Protein AF-A0A5B7XWB9-F1 (afdb_monomer_lite)

Foldseek 3Di:
DDPVVVVVVLVVVLVVVVCVVVVVLVVVVVVVQVVCCVPVVDGPVVVSVVVVVVVVVVSVVVSVVVVVVVVVVVVVVVD

pLDDT: mean 73.25, std 8.0, range [45.91, 84.19]

Organism: Levilactobacillus brevis (NCBI:txid1580)

Sequence (79 aa):
MTFREILWQQVQQTIDLLKLYLGLLIPIFGLKCVMDLIAMGQLFWWDYGRLLGECIGGFLGLFLLIDVIGAAWRYYRQI

Structure (mmCIF, N/CA/C/O backbone):
data_AF-A0A5B7XWB9-F1
#
_entry.id   AF-A0A5B7XWB9-F1
#
loop_
_atom_site.group_PDB
_atom_site.id
_atom_site.type_symbol
_atom_site.label_atom_id
_atom_site.label_alt_id
_atom_site.label_comp_id
_atom_site.label_asym_id
_atom_site.label_entity_id
_atom_site.label_seq_id
_atom_site.pdbx_PDB_ins_code
_atom_site.Cartn_x
_atom_site.Cartn_y
_atom_site.Cartn_z
_atom_site.occupancy
_atom_site.B_iso_or_equiv
_atom_site.auth_seq_id
_atom_site.auth_comp_id
_atom_site.auth_asym_id
_atom_site.auth_atom_id
_atom_site.pdbx_PDB_model_num
ATOM 1 N N . MET A 1 1 ? -11.493 6.364 27.085 1.00 45.91 1 MET A N 1
ATOM 2 C CA . MET A 1 1 ? -11.024 6.342 25.684 1.00 45.91 1 MET A CA 1
ATOM 3 C C . MET A 1 1 ? -12.227 6.120 24.798 1.00 45.91 1 MET A C 1
ATOM 5 O O . MET A 1 1 ? -12.944 5.141 24.975 1.00 45.91 1 MET A O 1
ATOM 9 N N . THR A 1 2 ? -12.518 7.088 23.946 1.00 60.12 2 THR A N 1
ATOM 10 C CA . THR A 1 2 ? -13.767 7.153 23.184 1.00 60.12 2 THR A CA 1
ATOM 11 C C . THR A 1 2 ? -13.698 6.183 22.002 1.00 60.12 2 THR A C 1
ATOM 13 O O . THR A 1 2 ? -12.641 6.019 21.402 1.00 60.12 2 THR A O 1
ATOM 16 N N . PHE A 1 3 ? -14.818 5.556 21.628 1.00 58.75 3 PHE A N 1
ATOM 17 C CA . PHE A 1 3 ? -14.929 4.600 20.507 1.00 58.75 3 PHE A CA 1
ATOM 18 C C . PHE A 1 3 ? -14.248 5.102 19.218 1.00 58.75 3 PHE A C 1
ATOM 20 O O . PHE A 1 3 ? -13.582 4.347 18.511 1.00 58.75 3 PHE A O 1
ATOM 27 N N . ARG A 1 4 ? -14.371 6.411 18.982 1.00 60.53 4 ARG A N 1
ATOM 28 C CA . ARG A 1 4 ? -13.771 7.166 17.884 1.00 60.53 4 ARG A CA 1
ATOM 29 C C . ARG A 1 4 ? -12.239 7.184 17.904 1.00 60.53 4 ARG A C 1
ATOM 31 O O . ARG A 1 4 ? -11.643 7.134 16.841 1.00 60.53 4 ARG A O 1
ATOM 38 N N . GLU A 1 5 ? -11.601 7.230 19.072 1.00 64.31 5 GLU A N 1
ATOM 39 C CA . GLU A 1 5 ? -10.132 7.245 19.180 1.00 64.31 5 GLU A CA 1
ATOM 40 C C . GLU A 1 5 ? -9.528 5.894 18.790 1.00 64.31 5 GLU A C 1
ATOM 42 O O . GLU A 1 5 ? -8.501 5.850 18.123 1.00 64.31 5 GLU A O 1
ATOM 47 N N . ILE A 1 6 ? -10.195 4.793 19.144 1.00 66.94 6 ILE A N 1
ATOM 48 C CA . ILE A 1 6 ? -9.720 3.442 18.817 1.00 66.94 6 ILE A CA 1
ATOM 49 C C . ILE A 1 6 ? -9.875 3.162 17.316 1.00 66.94 6 ILE A C 1
ATOM 51 O O . ILE A 1 6 ? -8.968 2.605 16.703 1.00 66.94 6 ILE A O 1
ATOM 55 N N . LEU A 1 7 ? -10.989 3.594 16.712 1.00 66.00 7 LEU A N 1
ATOM 56 C CA . LEU A 1 7 ? -11.176 3.525 15.258 1.00 66.00 7 LEU A CA 1
ATOM 57 C C . LEU A 1 7 ? -10.160 4.398 14.524 1.00 66.00 7 LEU A C 1
ATOM 59 O O . LEU A 1 7 ? -9.560 3.964 13.547 1.00 66.00 7 LEU A O 1
ATOM 63 N N . TRP A 1 8 ? -9.917 5.609 15.027 1.00 68.44 8 TRP A N 1
ATOM 64 C CA . TRP A 1 8 ? -8.930 6.507 14.441 1.00 68.44 8 TRP A CA 1
ATOM 65 C C . TRP A 1 8 ? -7.518 5.916 14.500 1.00 68.44 8 TRP A C 1
ATOM 67 O O . TRP A 1 8 ? -6.796 5.969 13.510 1.00 68.44 8 TRP A O 1
ATOM 77 N N . GLN A 1 9 ? -7.139 5.279 15.613 1.00 72.25 9 GLN A N 1
ATOM 78 C CA . GLN A 1 9 ? -5.855 4.584 15.716 1.00 72.25 9 GLN A CA 1
ATOM 79 C C . GLN A 1 9 ? -5.746 3.373 14.781 1.00 72.25 9 GLN A C 1
ATOM 81 O O . GLN A 1 9 ? -4.694 3.203 14.167 1.00 72.25 9 GLN A O 1
ATOM 86 N N . GLN A 1 10 ? -6.808 2.573 14.617 1.00 67.94 10 GLN A N 1
ATOM 87 C CA . GLN A 1 10 ? -6.801 1.472 13.646 1.00 67.94 10 GLN A CA 1
ATOM 88 C C . GLN A 1 10 ? -6.657 1.979 12.212 1.00 67.94 10 GLN A C 1
ATOM 90 O O . GLN A 1 10 ? -5.779 1.511 11.495 1.00 67.94 10 GLN A O 1
ATOM 95 N N . VAL A 1 11 ? -7.450 2.978 11.814 1.00 73.69 11 VAL A N 1
ATOM 96 C CA . VAL A 1 11 ? -7.349 3.602 10.486 1.00 73.69 11 VAL A CA 1
ATOM 97 C C . VAL A 1 11 ? -5.936 4.132 10.255 1.00 73.69 11 VAL A C 1
ATOM 99 O O . VAL A 1 11 ? -5.361 3.917 9.191 1.00 73.69 11 VAL A O 1
ATOM 102 N N . GLN A 1 12 ? -5.344 4.783 11.256 1.00 75.94 12 GLN A N 1
ATOM 103 C CA . GLN A 1 12 ? -4.008 5.352 11.133 1.00 75.94 12 GLN A CA 1
ATOM 104 C C . GLN A 1 12 ? -2.923 4.271 11.015 1.00 75.94 12 GLN A C 1
ATOM 106 O O . GLN A 1 12 ? -2.044 4.410 10.169 1.00 75.94 12 GLN A O 1
ATOM 111 N N . GLN A 1 13 ? -3.016 3.166 11.768 1.00 74.62 13 GLN A N 1
ATOM 112 C CA . GLN A 1 13 ? -2.135 2.002 11.587 1.00 74.62 13 GLN A CA 1
ATOM 113 C C . GLN A 1 13 ? -2.308 1.347 10.215 1.00 74.62 13 GLN A C 1
ATOM 115 O O . GLN A 1 13 ? -1.323 0.965 9.591 1.00 74.62 13 GLN A O 1
ATOM 120 N N . THR A 1 14 ? -3.541 1.220 9.726 1.00 73.88 14 THR A N 1
ATOM 121 C CA . THR A 1 14 ? -3.823 0.642 8.409 1.00 73.88 14 THR A CA 1
ATOM 122 C C . THR A 1 14 ? -3.278 1.521 7.292 1.00 73.88 14 THR A C 1
ATOM 124 O O . THR A 1 14 ? -2.688 0.997 6.353 1.00 73.88 14 THR A O 1
ATOM 127 N N . ILE A 1 15 ? -3.421 2.845 7.392 1.00 77.50 15 ILE A N 1
ATOM 128 C CA . ILE A 1 15 ? -2.838 3.789 6.430 1.00 77.50 15 ILE A CA 1
ATOM 129 C C . ILE A 1 15 ? -1.311 3.726 6.468 1.00 77.50 15 ILE A C 1
ATOM 131 O O . ILE A 1 15 ? -0.681 3.781 5.413 1.00 77.50 15 ILE A O 1
ATOM 135 N N . ASP A 1 16 ? -0.712 3.598 7.652 1.00 81.44 16 ASP A N 1
ATOM 136 C CA . ASP A 1 16 ? 0.739 3.485 7.800 1.00 81.44 16 ASP A CA 1
ATOM 137 C C . ASP A 1 16 ? 1.271 2.180 7.183 1.00 81.44 16 ASP A C 1
ATOM 139 O O . ASP A 1 16 ? 2.179 2.210 6.354 1.00 81.44 16 ASP A O 1
ATOM 143 N N . LEU A 1 17 ? 0.611 1.049 7.459 1.00 80.44 17 LEU A N 1
ATOM 144 C CA . LEU A 1 17 ? 0.890 -0.242 6.823 1.00 80.44 17 LEU A CA 1
ATOM 145 C C . LEU A 1 17 ? 0.672 -0.205 5.309 1.00 80.44 17 LEU A C 1
ATOM 147 O O . LEU A 1 17 ? 1.480 -0.760 4.571 1.00 80.44 17 LEU A O 1
ATOM 151 N N . LEU A 1 18 ? -0.379 0.464 4.832 1.00 79.12 18 LEU A N 1
ATOM 152 C CA . LEU A 1 18 ? -0.647 0.632 3.404 1.00 79.12 18 LEU A CA 1
ATOM 153 C C . LEU A 1 18 ? 0.442 1.480 2.738 1.00 79.12 18 LEU A C 1
ATOM 155 O O . LEU A 1 18 ? 0.884 1.153 1.640 1.00 79.12 18 LEU A O 1
ATOM 159 N N . LYS A 1 19 ? 0.913 2.541 3.401 1.00 79.44 19 LYS A N 1
ATOM 160 C CA . LYS A 1 19 ? 2.046 3.354 2.939 1.00 79.44 19 LYS A CA 1
ATOM 161 C C . LYS A 1 19 ? 3.337 2.554 2.899 1.00 79.44 19 LYS A C 1
ATOM 163 O O . LYS A 1 19 ? 4.057 2.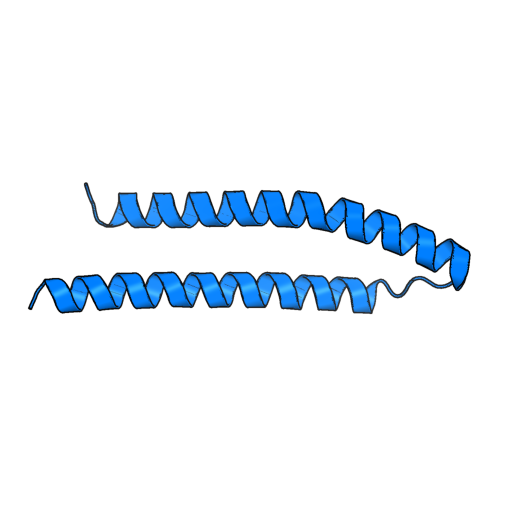652 1.912 1.00 79.44 19 LYS A O 1
ATOM 168 N N . LEU A 1 20 ? 3.624 1.773 3.938 1.00 84.19 20 LEU A N 1
ATOM 169 C CA . LEU A 1 20 ? 4.790 0.895 3.987 1.00 84.19 20 LEU A CA 1
ATOM 170 C C . LEU A 1 20 ? 4.719 -0.148 2.865 1.00 84.19 20 LEU A C 1
ATOM 172 O O . LEU A 1 20 ? 5.693 -0.364 2.148 1.00 84.19 20 LEU A O 1
ATOM 176 N N . TYR A 1 21 ? 3.539 -0.737 2.672 1.00 79.12 21 TYR A N 1
ATOM 177 C CA . TYR A 1 21 ? 3.265 -1.703 1.620 1.00 79.12 21 TYR A CA 1
ATOM 178 C C . TYR A 1 21 ? 3.462 -1.086 0.236 1.00 79.12 21 TYR A C 1
ATOM 180 O O . TYR A 1 21 ? 4.248 -1.619 -0.537 1.00 79.12 21 TYR A O 1
ATOM 188 N N . LEU A 1 22 ? 2.850 0.067 -0.066 1.00 79.44 22 LEU A N 1
ATOM 189 C CA . LEU A 1 22 ? 3.073 0.782 -1.329 1.00 79.44 22 LEU A CA 1
ATOM 190 C C . LEU A 1 22 ? 4.541 1.186 -1.502 1.00 79.44 22 LEU A C 1
ATOM 192 O O . LEU A 1 22 ? 5.088 1.040 -2.590 1.00 79.44 22 LEU A O 1
ATOM 196 N N . GLY A 1 23 ? 5.184 1.666 -0.439 1.00 81.75 23 GLY A N 1
ATOM 197 C CA . GLY A 1 23 ? 6.591 2.054 -0.441 1.00 81.75 23 GLY A CA 1
ATOM 198 C C . GLY A 1 23 ? 7.533 0.894 -0.756 1.00 81.75 23 GLY A C 1
ATOM 199 O O . GLY A 1 23 ? 8.581 1.122 -1.350 1.00 81.75 23 GLY A 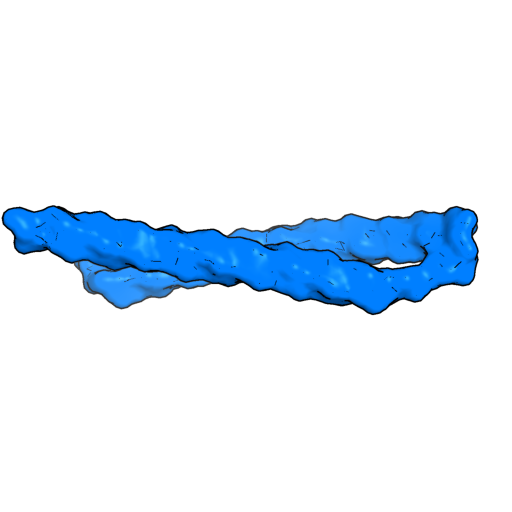O 1
ATOM 200 N N . LEU A 1 24 ? 7.150 -0.340 -0.422 1.00 79.88 24 LEU A N 1
ATOM 201 C CA . LEU A 1 24 ? 7.869 -1.556 -0.799 1.00 79.88 24 LEU A CA 1
ATOM 202 C C . LEU A 1 24 ? 7.452 -2.063 -2.189 1.00 79.88 24 LEU A C 1
ATOM 204 O O . LEU A 1 24 ? 8.276 -2.558 -2.955 1.00 79.88 24 LEU A O 1
ATOM 208 N N . LEU A 1 25 ? 6.177 -1.911 -2.541 1.00 77.75 25 LEU A N 1
ATOM 209 C CA . LEU A 1 25 ? 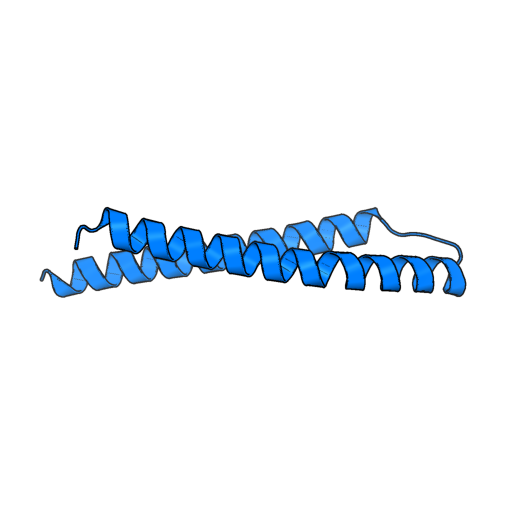5.618 -2.396 -3.794 1.00 77.75 25 LEU A CA 1
ATOM 210 C C . LEU A 1 25 ? 6.142 -1.602 -4.995 1.00 77.75 25 LEU A C 1
ATOM 212 O O . LEU A 1 25 ? 6.515 -2.199 -5.996 1.00 77.75 25 LEU A O 1
ATOM 216 N N . ILE A 1 26 ? 6.227 -0.274 -4.885 1.00 79.00 26 ILE A N 1
ATOM 217 C CA . ILE A 1 26 ? 6.732 0.622 -5.937 1.00 79.00 26 ILE A CA 1
ATOM 218 C C . ILE A 1 26 ? 8.149 0.235 -6.403 1.00 79.00 26 ILE A C 1
ATOM 220 O O . ILE A 1 26 ? 8.325 0.045 -7.607 1.00 79.00 26 ILE A O 1
ATOM 224 N N . PRO A 1 27 ? 9.164 0.082 -5.527 1.00 80.19 27 PRO A N 1
ATOM 225 C CA . PRO A 1 27 ? 10.503 -0.307 -5.956 1.00 80.19 27 PRO A CA 1
ATOM 226 C C . PRO A 1 27 ? 10.550 -1.742 -6.477 1.00 80.19 27 PRO A C 1
ATOM 228 O O . PRO A 1 27 ? 11.241 -1.983 -7.461 1.00 80.19 27 PRO A O 1
ATOM 231 N N . ILE A 1 28 ? 9.791 -2.680 -5.898 1.00 80.00 28 ILE A N 1
ATOM 232 C CA . ILE A 1 28 ? 9.715 -4.062 -6.402 1.00 80.00 28 ILE A CA 1
ATOM 233 C C . ILE A 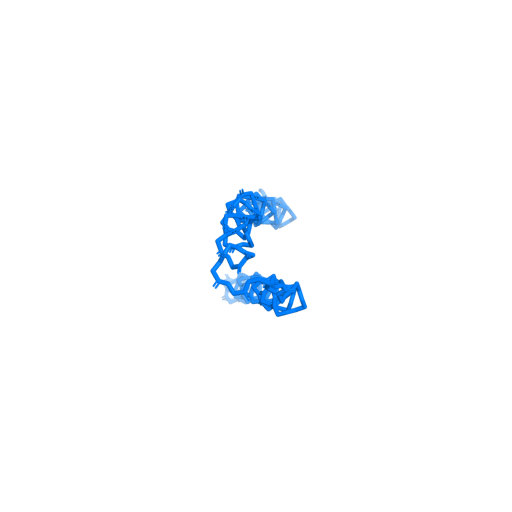1 28 ? 9.123 -4.091 -7.816 1.00 80.00 28 ILE A C 1
ATOM 235 O O . ILE A 1 28 ? 9.669 -4.748 -8.701 1.00 80.00 28 ILE A O 1
ATOM 239 N N . PHE A 1 29 ? 8.040 -3.350 -8.054 1.00 75.19 29 PHE A N 1
ATOM 240 C CA . PHE A 1 29 ? 7.425 -3.225 -9.373 1.00 75.19 29 PHE A CA 1
ATOM 241 C C . PHE A 1 29 ? 8.332 -2.490 -10.352 1.00 75.19 29 PHE A C 1
ATOM 243 O O . PHE A 1 29 ? 8.439 -2.917 -11.493 1.00 75.19 29 PHE A O 1
ATOM 250 N N . GLY A 1 30 ? 9.021 -1.433 -9.918 1.00 76.06 30 GLY A N 1
ATOM 251 C CA . GLY A 1 30 ? 10.000 -0.722 -10.738 1.00 76.06 30 GLY A CA 1
ATOM 252 C C . GLY A 1 30 ? 11.148 -1.632 -11.176 1.00 76.06 30 GLY A C 1
ATOM 253 O O . GLY A 1 30 ? 11.474 -1.681 -12.360 1.00 76.06 30 GLY A O 1
ATOM 254 N N . LEU A 1 31 ? 11.707 -2.414 -10.247 1.00 82.19 31 LEU A N 1
ATOM 255 C CA . LEU A 1 31 ? 12.773 -3.373 -10.539 1.00 82.19 31 LEU A CA 1
ATOM 256 C C . LEU A 1 31 ? 12.289 -4.452 -11.510 1.00 82.19 31 LEU A C 1
ATOM 258 O O . LEU A 1 31 ? 12.970 -4.764 -12.483 1.00 82.19 31 LEU A O 1
ATOM 262 N N . LYS A 1 32 ? 11.081 -4.976 -11.277 1.00 77.94 32 LYS A N 1
ATOM 263 C CA . LYS A 1 32 ? 10.478 -5.990 -12.137 1.00 77.94 32 LYS A CA 1
ATOM 264 C C . LYS A 1 32 ? 10.154 -5.436 -13.524 1.00 77.94 32 LYS A C 1
ATOM 266 O O . LYS A 1 32 ? 10.473 -6.102 -14.493 1.00 77.94 32 LYS A O 1
ATOM 271 N N . CYS A 1 33 ? 9.655 -4.203 -13.634 1.00 74.19 33 CYS A N 1
ATOM 272 C CA . CYS A 1 33 ? 9.476 -3.478 -14.899 1.00 74.19 33 CYS A CA 1
ATOM 273 C C . CYS A 1 33 ? 10.782 -3.374 -15.690 1.00 74.19 33 CYS A C 1
ATOM 275 O O . CYS A 1 33 ? 10.794 -3.629 -16.889 1.00 74.19 33 CYS A O 1
ATOM 277 N N . VAL A 1 34 ? 11.883 -2.999 -15.031 1.00 79.94 34 VAL A N 1
ATOM 278 C CA . VAL A 1 34 ? 13.200 -2.892 -15.678 1.00 79.94 34 VAL A CA 1
ATOM 279 C C . VAL A 1 34 ? 13.693 -4.267 -16.126 1.00 79.94 34 VAL A C 1
ATOM 281 O O . VAL A 1 34 ? 14.173 -4.403 -17.248 1.00 79.94 34 VAL A O 1
ATOM 284 N N . MET A 1 35 ? 13.536 -5.298 -15.292 1.00 79.62 35 MET A N 1
ATOM 285 C CA . MET A 1 35 ? 13.892 -6.670 -15.659 1.00 79.62 35 MET A CA 1
ATOM 286 C C . MET A 1 35 ? 13.053 -7.201 -16.827 1.00 79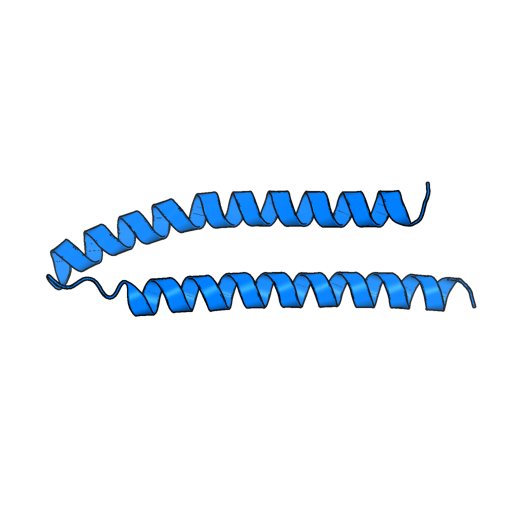.62 35 MET A C 1
ATOM 288 O O . MET A 1 35 ? 13.618 -7.806 -17.730 1.00 79.62 35 MET A O 1
ATOM 292 N N . ASP A 1 36 ? 11.742 -6.949 -16.845 1.00 76.06 36 ASP A N 1
ATOM 293 C CA . ASP A 1 36 ? 10.828 -7.362 -17.921 1.00 76.06 36 ASP A CA 1
ATOM 294 C C . ASP A 1 36 ? 11.141 -6.630 -19.233 1.00 76.06 36 ASP A C 1
ATOM 296 O O . ASP A 1 36 ? 11.213 -7.250 -20.293 1.00 76.06 36 ASP A O 1
ATOM 300 N N . LEU A 1 37 ? 11.428 -5.324 -19.157 1.00 76.50 37 LEU A N 1
ATOM 301 C CA . LEU A 1 37 ? 11.866 -4.526 -20.303 1.00 76.50 37 LEU A CA 1
ATOM 302 C C . LEU A 1 37 ? 13.164 -5.091 -20.901 1.00 76.50 37 LEU A C 1
ATOM 304 O O . LEU A 1 37 ? 13.288 -5.177 -22.119 1.00 76.50 37 LEU A O 1
ATOM 308 N N . ILE A 1 38 ? 14.118 -5.495 -20.057 1.00 79.00 38 ILE A N 1
ATOM 309 C CA . ILE A 1 38 ? 15.394 -6.072 -20.502 1.00 79.00 38 ILE A CA 1
ATOM 310 C C . ILE A 1 38 ? 15.208 -7.499 -21.044 1.00 79.00 38 ILE A C 1
ATOM 312 O O . ILE A 1 38 ? 15.839 -7.857 -22.035 1.00 79.00 38 ILE A O 1
ATOM 316 N N . ALA A 1 39 ? 14.366 -8.317 -20.408 1.00 76.31 39 ALA A N 1
ATOM 317 C CA . ALA A 1 39 ? 14.228 -9.739 -20.723 1.00 76.31 39 ALA A CA 1
ATOM 318 C C . ALA A 1 39 ? 13.266 -10.029 -21.887 1.00 76.31 39 ALA A C 1
ATOM 320 O O . ALA A 1 39 ? 13.552 -10.900 -22.705 1.00 76.31 39 ALA A O 1
ATOM 321 N N . MET A 1 40 ? 12.131 -9.328 -21.963 1.00 69.31 40 MET A N 1
ATOM 322 C CA . MET A 1 40 ? 11.078 -9.558 -22.963 1.00 69.31 40 MET A CA 1
ATOM 323 C C . MET A 1 40 ? 10.904 -8.397 -23.950 1.00 69.31 40 MET A C 1
ATOM 325 O O . MET A 1 40 ? 10.209 -8.554 -24.953 1.00 69.31 40 MET A O 1
ATOM 329 N N . GLY A 1 41 ? 11.511 -7.230 -23.702 1.00 68.00 41 GLY A N 1
ATOM 330 C CA . GLY A 1 41 ? 11.383 -6.057 -24.576 1.00 68.00 41 GLY A CA 1
ATOM 331 C C . GLY A 1 41 ? 9.987 -5.421 -24.582 1.00 68.00 41 GLY A C 1
ATOM 332 O O . GLY A 1 41 ? 9.733 -4.506 -25.365 1.00 68.00 41 GLY A O 1
ATOM 333 N N . GLN A 1 42 ? 9.072 -5.891 -23.730 1.00 62.03 42 GLN A N 1
ATOM 334 C CA . GLN A 1 42 ? 7.690 -5.426 -23.634 1.00 62.03 42 GLN A CA 1
ATOM 335 C C . GLN A 1 42 ? 7.317 -5.198 -22.173 1.00 62.03 42 GLN A C 1
ATOM 337 O O . GLN A 1 42 ? 7.715 -5.949 -21.291 1.00 62.03 42 GLN A O 1
ATOM 342 N N . LEU A 1 43 ? 6.548 -4.141 -21.922 1.00 62.88 43 LEU A N 1
ATOM 343 C CA . LEU A 1 43 ? 6.095 -3.768 -20.587 1.00 62.88 43 LEU A CA 1
ATOM 344 C C . LEU A 1 43 ? 4.579 -3.955 -20.476 1.00 62.88 43 LEU A C 1
ATOM 346 O O . LEU A 1 43 ? 3.807 -3.153 -21.006 1.00 62.88 43 LEU A O 1
ATOM 350 N N . PHE A 1 44 ? 4.141 -4.962 -19.722 1.00 65.38 44 PHE A N 1
ATOM 351 C CA . PHE A 1 44 ? 2.724 -5.189 -19.419 1.00 65.38 44 PHE A CA 1
ATOM 352 C C . PHE A 1 44 ? 2.244 -4.333 -18.234 1.00 65.38 44 PHE A C 1
ATOM 354 O O . PHE A 1 44 ? 1.810 -4.843 -17.204 1.00 65.38 44 PHE A O 1
ATOM 361 N N . TRP A 1 45 ? 2.294 -3.002 -18.379 1.00 64.56 45 TRP A N 1
ATOM 362 C CA . TRP A 1 45 ? 1.836 -2.039 -17.356 1.00 64.56 45 TRP A CA 1
ATOM 363 C C . TRP A 1 45 ? 0.401 -2.294 -16.874 1.00 64.56 45 TRP A C 1
ATOM 365 O O . TRP A 1 45 ? 0.074 -2.023 -15.720 1.00 64.56 45 TRP A O 1
ATOM 375 N N . TRP A 1 46 ? -0.454 -2.820 -17.752 1.00 69.44 46 TRP A N 1
ATOM 376 C CA . TRP A 1 46 ? -1.858 -3.091 -17.453 1.00 69.44 46 TRP A CA 1
ATOM 377 C C . TRP A 1 46 ? -2.045 -4.231 -16.442 1.00 69.44 46 TRP A C 1
ATOM 379 O O . TRP A 1 46 ? -2.818 -4.091 -15.494 1.00 69.44 46 TRP A O 1
ATOM 389 N N . ASP A 1 47 ? -1.293 -5.325 -16.587 1.00 73.06 47 ASP A N 1
ATOM 390 C CA . ASP A 1 47 ? -1.306 -6.440 -15.633 1.00 73.06 47 ASP A CA 1
ATOM 391 C C . ASP A 1 47 ? -0.770 -6.008 -14.270 1.00 73.06 47 ASP A C 1
ATOM 393 O O . ASP A 1 47 ? -1.348 -6.332 -13.233 1.00 73.06 47 ASP A O 1
ATOM 397 N N . TYR A 1 48 ? 0.281 -5.186 -14.270 1.00 68.94 48 TYR A N 1
ATOM 398 C CA . TYR A 1 48 ? 0.837 -4.618 -13.049 1.00 68.94 48 TYR A CA 1
ATOM 399 C C . TYR A 1 48 ? -0.157 -3.695 -12.329 1.00 68.94 48 TYR A C 1
ATOM 401 O O . TYR A 1 48 ? -0.334 -3.818 -11.117 1.00 68.94 48 TYR A O 1
ATOM 409 N N . GLY A 1 49 ? -0.860 -2.821 -13.055 1.00 72.94 49 GLY A N 1
ATOM 410 C CA . GLY A 1 49 ? -1.910 -1.973 -12.483 1.00 72.94 49 GLY A CA 1
ATOM 411 C C . GLY A 1 49 ? -3.078 -2.779 -11.908 1.00 72.94 49 GLY A C 1
ATOM 412 O O . GLY A 1 49 ? -3.578 -2.462 -10.828 1.00 72.94 49 GLY A O 1
ATOM 413 N N . ARG A 1 50 ? -3.473 -3.866 -12.582 1.00 80.31 50 ARG A N 1
ATOM 414 C CA . ARG A 1 50 ? -4.521 -4.777 -12.105 1.00 80.31 50 ARG A CA 1
ATOM 415 C C . ARG A 1 50 ? -4.106 -5.518 -10.832 1.00 80.31 50 ARG A C 1
ATOM 417 O O . ARG A 1 50 ? -4.889 -5.561 -9.889 1.00 80.31 50 ARG A O 1
ATOM 424 N N . LEU A 1 51 ? -2.878 -6.035 -10.778 1.00 75.56 51 LEU A N 1
ATOM 425 C CA . LEU A 1 51 ? -2.299 -6.661 -9.581 1.00 75.56 51 LEU A CA 1
ATOM 426 C C . LEU A 1 51 ? -2.262 -5.693 -8.395 1.00 75.56 51 LEU A C 1
ATOM 428 O O . LEU A 1 51 ? -2.629 -6.057 -7.282 1.00 75.56 51 LEU A O 1
ATOM 432 N N . LEU A 1 52 ? -1.875 -4.442 -8.646 1.00 77.12 52 LEU A N 1
ATOM 433 C CA . LEU A 1 52 ? -1.905 -3.370 -7.652 1.00 77.12 52 LEU A CA 1
ATOM 434 C C . LEU A 1 52 ? -3.324 -3.127 -7.121 1.00 77.12 52 LEU A C 1
ATOM 436 O O . LEU A 1 52 ? -3.522 -3.046 -5.909 1.00 77.12 52 LEU A O 1
ATOM 440 N N . GLY A 1 53 ? -4.309 -3.047 -8.018 1.00 79.69 53 GLY A N 1
ATOM 441 C CA . GLY A 1 53 ? -5.718 -2.879 -7.663 1.00 79.69 53 GLY A CA 1
ATOM 442 C C . GLY A 1 53 ? -6.272 -4.040 -6.832 1.00 79.69 53 GLY A C 1
ATOM 443 O O . GLY A 1 53 ? -6.928 -3.799 -5.822 1.00 79.69 53 GLY A O 1
ATOM 444 N N . GLU A 1 54 ? -5.958 -5.283 -7.203 1.00 80.31 54 GLU A N 1
ATOM 445 C CA . GLU A 1 54 ? -6.344 -6.488 -6.452 1.00 80.31 54 GLU A CA 1
ATOM 446 C C . GLU A 1 54 ? -5.706 -6.513 -5.056 1.00 80.31 54 GLU A C 1
ATOM 448 O O . GLU A 1 54 ? -6.386 -6.795 -4.069 1.00 80.31 54 GLU A O 1
ATOM 453 N N . CYS A 1 55 ? -4.424 -6.149 -4.936 1.00 75.56 55 CYS A N 1
ATOM 454 C CA . CYS A 1 55 ? -3.745 -6.062 -3.643 1.00 75.56 55 CYS A CA 1
ATOM 455 C C . CYS A 1 55 ? -4.353 -4.983 -2.738 1.00 75.56 55 CYS A C 1
ATOM 457 O O . CYS A 1 55 ? -4.591 -5.238 -1.557 1.00 75.56 55 CYS A O 1
ATOM 459 N N . ILE A 1 56 ? -4.646 -3.796 -3.279 1.00 79.62 56 ILE A N 1
ATOM 460 C CA . ILE A 1 56 ? -5.302 -2.714 -2.529 1.00 79.62 56 ILE A CA 1
ATOM 461 C C . ILE A 1 56 ? -6.721 -3.132 -2.122 1.00 79.62 56 ILE A C 1
ATOM 463 O O . ILE A 1 56 ? -7.110 -2.929 -0.973 1.00 79.62 56 ILE A O 1
ATOM 467 N N . GLY A 1 57 ? -7.476 -3.752 -3.033 1.00 81.56 57 GLY A N 1
ATOM 468 C CA . GLY A 1 57 ? -8.825 -4.254 -2.774 1.00 81.56 57 GLY A CA 1
ATOM 469 C C . GLY A 1 57 ? -8.856 -5.325 -1.684 1.00 81.56 57 GLY A C 1
ATOM 470 O O . GLY A 1 57 ? -9.670 -5.240 -0.765 1.00 81.56 57 GLY A O 1
ATOM 471 N N . GLY A 1 58 ? -7.925 -6.283 -1.720 1.00 80.88 58 GLY A N 1
ATOM 472 C CA . GLY A 1 58 ? -7.766 -7.297 -0.676 1.00 80.88 58 GLY A CA 1
ATOM 473 C C . GLY A 1 58 ? -7.401 -6.697 0.683 1.00 80.88 58 GLY A C 1
ATOM 474 O O . GLY A 1 58 ? -7.938 -7.115 1.710 1.00 80.88 58 GLY A O 1
ATOM 475 N N . PHE A 1 59 ? -6.551 -5.667 0.698 1.00 78.25 59 PHE A N 1
ATOM 476 C CA . PHE A 1 59 ? -6.184 -4.955 1.923 1.00 78.25 59 PHE A CA 1
ATOM 477 C C . PHE A 1 59 ? -7.371 -4.189 2.524 1.00 78.25 59 PHE A C 1
ATOM 479 O O . PHE A 1 59 ? -7.614 -4.261 3.729 1.00 78.25 59 PHE A O 1
ATOM 486 N N . LEU A 1 60 ? -8.159 -3.510 1.683 1.00 81.00 60 LEU A N 1
ATOM 487 C CA . LEU A 1 60 ? -9.403 -2.849 2.091 1.00 81.00 60 LEU A CA 1
ATOM 488 C C . LEU A 1 60 ? -10.445 -3.850 2.603 1.00 81.00 60 LEU A C 1
ATOM 490 O O . LEU A 1 60 ? -11.117 -3.574 3.593 1.00 81.00 60 LEU A O 1
ATOM 494 N N . GLY A 1 61 ? -10.562 -5.015 1.961 1.00 82.56 61 GLY A N 1
ATOM 495 C CA . GLY A 1 61 ? -11.455 -6.089 2.393 1.00 82.56 61 GLY A CA 1
ATOM 496 C C . GLY A 1 61 ? -11.082 -6.637 3.771 1.00 82.56 61 GLY A C 1
ATOM 497 O O . GLY A 1 61 ? -11.946 -6.760 4.637 1.00 82.56 61 GLY A O 1
ATOM 498 N N . LEU A 1 62 ? -9.793 -6.900 4.009 1.00 80.75 62 LEU A N 1
ATOM 499 C CA . LEU A 1 62 ? -9.282 -7.309 5.323 1.00 80.75 62 LEU A CA 1
ATOM 500 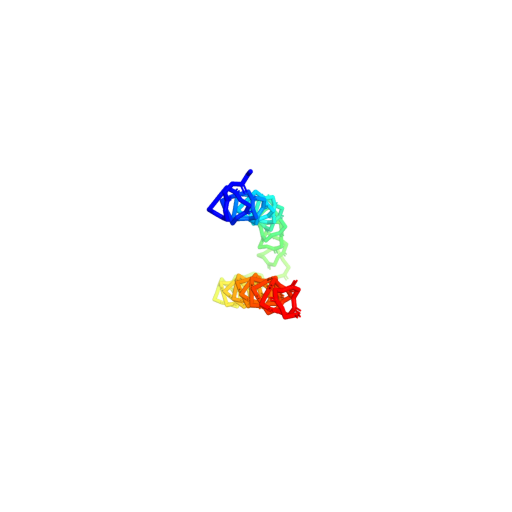C C . LEU A 1 62 ? -9.516 -6.237 6.389 1.00 80.75 62 LEU A C 1
ATOM 502 O O . LEU A 1 62 ? -9.893 -6.568 7.511 1.00 80.75 62 LEU A O 1
ATOM 506 N N . PHE A 1 63 ? -9.339 -4.962 6.041 1.00 76.31 63 PHE A N 1
ATOM 507 C CA . PHE A 1 63 ? -9.626 -3.853 6.946 1.00 76.31 63 PHE A CA 1
ATOM 508 C C . PHE A 1 63 ? -11.103 -3.820 7.352 1.00 76.31 63 PHE A C 1
ATOM 510 O O . PHE A 1 63 ? -11.411 -3.807 8.540 1.00 76.31 63 PHE A O 1
ATOM 517 N N . LEU A 1 64 ? -12.012 -3.890 6.376 1.00 79.25 64 LEU A N 1
ATOM 518 C CA . LEU A 1 64 ? -13.454 -3.957 6.621 1.00 79.25 64 LEU A CA 1
ATOM 519 C C . LEU A 1 64 ? -13.821 -5.158 7.499 1.00 79.25 64 LEU A C 1
ATOM 521 O O . LEU A 1 64 ? -14.646 -5.037 8.398 1.00 79.25 64 LEU A O 1
ATOM 525 N N . LEU A 1 65 ? -13.180 -6.306 7.276 1.00 81.31 65 LEU A N 1
ATOM 526 C CA . LEU A 1 65 ? -13.397 -7.512 8.068 1.00 81.31 65 LEU A CA 1
ATOM 527 C C . LEU A 1 65 ? -12.960 -7.323 9.529 1.00 81.31 65 LEU A C 1
ATOM 529 O O . LEU A 1 65 ? -13.697 -7.694 10.439 1.00 81.31 65 LEU A O 1
ATOM 533 N N . ILE A 1 66 ? -11.789 -6.724 9.766 1.00 77.00 66 ILE A N 1
ATOM 534 C CA . ILE A 1 66 ? -11.289 -6.422 11.116 1.00 77.00 66 ILE A CA 1
ATOM 535 C C . ILE A 1 66 ? -12.203 -5.412 11.817 1.00 77.00 66 ILE A C 1
ATOM 537 O O . ILE A 1 66 ? -12.506 -5.593 12.998 1.00 77.00 66 ILE A O 1
ATOM 541 N N . ASP A 1 67 ? -12.675 -4.393 11.099 1.00 74.12 67 ASP A N 1
ATOM 542 C CA . ASP A 1 67 ? -13.582 -3.375 11.632 1.00 74.12 67 ASP A CA 1
ATOM 543 C C . ASP A 1 67 ? -14.931 -3.996 12.038 1.00 74.12 67 ASP A C 1
ATOM 545 O O . ASP A 1 67 ? -15.384 -3.833 13.173 1.00 74.12 67 ASP A O 1
ATOM 549 N N . VAL A 1 68 ? -15.509 -4.833 11.167 1.00 72.94 68 VAL A N 1
ATOM 550 C CA . VAL A 1 68 ? -16.752 -5.577 11.431 1.00 72.94 68 VAL A CA 1
ATOM 551 C C . VAL A 1 68 ? -16.591 -6.551 12.600 1.00 72.94 68 VAL A C 1
ATOM 553 O O . VAL A 1 68 ? -17.466 -6.608 13.463 1.00 72.94 68 VAL A O 1
ATOM 556 N N . ILE A 1 69 ? -15.480 -7.290 12.683 1.00 77.44 69 ILE A N 1
ATOM 557 C CA . ILE A 1 69 ? -15.205 -8.207 13.802 1.00 77.44 69 ILE A CA 1
ATOM 558 C C . ILE A 1 69 ? -15.016 -7.425 15.106 1.00 77.44 69 ILE A C 1
ATOM 560 O O . ILE A 1 69 ? -15.543 -7.824 16.144 1.00 77.44 69 ILE A O 1
ATOM 564 N N . GLY A 1 70 ? -14.307 -6.295 15.074 1.00 71.50 70 GLY A N 1
ATOM 565 C CA . GLY A 1 70 ? -14.122 -5.424 16.235 1.00 71.50 70 GLY A CA 1
ATOM 566 C C . GLY A 1 70 ? -15.437 -4.816 16.729 1.00 71.50 70 GLY A C 1
ATOM 567 O O . GLY A 1 70 ? -15.682 -4.762 17.940 1.00 71.50 70 GLY A O 1
ATOM 568 N N . ALA A 1 71 ? -16.307 -4.411 15.802 1.00 67.38 71 ALA A N 1
ATOM 569 C CA . ALA A 1 71 ? -17.652 -3.933 16.095 1.00 67.38 71 ALA A CA 1
ATOM 570 C C . ALA A 1 71 ? -18.533 -5.049 16.680 1.00 67.38 71 ALA A C 1
ATOM 572 O O . ALA A 1 71 ? -19.149 -4.855 17.731 1.00 67.38 71 ALA A O 1
ATOM 573 N N . ALA A 1 72 ? -18.526 -6.236 16.067 1.00 73.19 72 ALA A N 1
ATOM 574 C CA . ALA A 1 72 ? -19.267 -7.404 16.537 1.00 73.19 72 ALA A CA 1
ATOM 575 C C . ALA A 1 72 ? -18.807 -7.855 17.932 1.00 73.19 72 ALA A C 1
ATOM 577 O O . ALA A 1 72 ? -19.636 -8.121 18.799 1.00 73.19 72 ALA A O 1
ATOM 578 N N . TRP A 1 73 ? -17.498 -7.862 18.196 1.00 70.56 73 TRP A N 1
ATOM 579 C CA . TRP A 1 73 ? -16.934 -8.223 19.498 1.00 70.56 73 TRP A CA 1
ATOM 580 C C . TRP A 1 73 ? -17.337 -7.245 20.606 1.00 70.56 73 TRP A C 1
ATOM 582 O O . TRP A 1 73 ? -17.614 -7.658 21.732 1.00 70.56 73 TRP A O 1
ATOM 592 N N . ARG A 1 74 ? -17.403 -5.938 20.313 1.00 64.44 74 ARG A N 1
ATOM 593 C CA . ARG A 1 74 ? -17.904 -4.946 21.282 1.00 64.44 74 ARG A CA 1
ATOM 594 C C . ARG A 1 74 ? -19.393 -5.081 21.536 1.00 64.44 74 ARG A C 1
ATOM 596 O O . ARG A 1 74 ? -19.795 -4.957 22.688 1.00 64.44 74 ARG A O 1
ATOM 603 N N . TYR A 1 75 ? -20.176 -5.346 20.495 1.00 62.72 75 TYR A N 1
ATOM 604 C CA . TYR A 1 75 ? -21.608 -5.588 20.636 1.00 62.72 75 TYR A CA 1
ATOM 605 C C . TYR A 1 75 ? -21.868 -6.818 21.511 1.00 62.72 75 TYR A C 1
ATOM 607 O O . TYR A 1 75 ? -22.669 -6.769 22.437 1.00 62.72 75 TYR A O 1
ATOM 615 N N . TYR A 1 76 ? -21.102 -7.888 21.293 1.00 62.72 76 TYR A N 1
ATOM 616 C CA . TYR A 1 76 ? -21.200 -9.115 22.078 1.00 62.72 76 TYR A CA 1
ATOM 617 C C . TYR A 1 76 ? -20.733 -8.947 23.531 1.00 62.72 76 TYR A C 1
ATOM 619 O O . TYR A 1 76 ? -21.209 -9.647 24.410 1.00 62.72 76 TYR A O 1
ATOM 627 N N . ARG A 1 77 ? -19.808 -8.017 23.804 1.00 61.97 77 ARG A N 1
ATOM 628 C CA . ARG A 1 77 ? -19.307 -7.736 25.162 1.00 61.97 77 ARG A CA 1
ATOM 629 C C . ARG A 1 77 ? -20.187 -6.769 25.968 1.00 61.97 77 ARG A C 1
ATOM 631 O O . ARG A 1 77 ? -19.916 -6.558 27.146 1.00 61.97 77 ARG A O 1
ATOM 638 N N . GLN A 1 78 ? -21.179 -6.140 25.338 1.00 52.78 78 GLN A N 1
ATOM 639 C CA . GLN A 1 78 ? -22.178 -5.294 26.006 1.00 52.78 78 GLN A CA 1
ATOM 640 C C . GLN A 1 78 ? -23.458 -6.050 26.403 1.00 52.78 78 GLN A C 1
ATOM 642 O O . GLN A 1 78 ? -24.314 -5.453 27.055 1.00 52.78 78 GLN A O 1
ATOM 647 N N . ILE A 1 79 ? -23.573 -7.328 26.030 1.00 49.47 79 ILE A N 1
ATOM 648 C CA . ILE A 1 79 ? -24.595 -8.278 26.495 1.00 49.47 79 ILE A CA 1
ATOM 649 C C . ILE A 1 79 ? -23.992 -9.101 27.634 1.00 49.47 79 ILE A C 1
ATOM 651 O O . ILE A 1 79 ? -24.716 -9.334 28.625 1.00 49.47 79 ILE A O 1
#

Radius of gyration: 18.29 Å; chains: 1; bounding box: 40×17×51 Å

Secondary structure (DSSP, 8-state):
--HHHHHHHHHHHHHHHHHHHHHHHHHHHHHHHHHHHHHHS---HHHHHHHHHHHHHHHHHHHHHHHHHHHHHHHHHT-